Protein AF-A0A1F8JP94-F1 (afdb_monomer_lite)

Secondary structure (DSSP, 8-state):
-------EEEEEE-TTS-EEEEEEE-HHHHHHHHHHHHHHHHHH---TT-HHHHHHHS---GGGTTPPPPPHHHHHHHHHHHHHTT---TTTSPPPPTT--SHHHHHHHHHTT----------TTTTS----EEEEEETTEEEEEETTEEEEEEEEE-SSS-EETT--TT-HHHHHHHT-

Structure (mmCIF, N/CA/C/O backbone):
data_AF-A0A1F8JP94-F1
#
_entry.id   AF-A0A1F8JP94-F1
#
loop_
_atom_site.group_PDB
_atom_site.id
_atom_site.type_symbol
_atom_site.label_atom_id
_atom_site.label_alt_id
_atom_site.label_comp_id
_atom_site.label_asym_id
_atom_site.label_entity_id
_atom_site.label_seq_id
_atom_site.pdbx_PDB_ins_code
_atom_site.Cartn_x
_atom_site.Cartn_y
_atom_site.Cartn_z
_atom_site.occupancy
_atom_site.B_iso_or_equiv
_atom_site.auth_seq_id
_atom_site.auth_comp_id
_atom_site.auth_asym_id
_atom_site.auth_atom_id
_atom_site.pdbx_PDB_model_num
ATOM 1 N N . MET A 1 1 ? 49.838 5.356 -52.226 1.00 38.16 1 MET A N 1
ATOM 2 C CA . MET A 1 1 ? 49.862 3.963 -51.731 1.00 38.16 1 MET A CA 1
ATOM 3 C C . MET A 1 1 ? 48.440 3.445 -51.878 1.00 38.16 1 MET A C 1
ATOM 5 O O . MET A 1 1 ? 47.535 4.170 -51.494 1.00 38.16 1 MET A O 1
ATOM 9 N N . LYS A 1 2 ? 48.226 2.335 -52.593 1.00 43.59 2 LYS A N 1
ATOM 10 C CA . LYS A 1 2 ? 46.884 1.803 -52.884 1.00 43.59 2 LYS A CA 1
ATOM 11 C C . LYS A 1 2 ? 46.439 0.967 -51.685 1.00 43.59 2 LYS A C 1
ATOM 13 O O . LYS A 1 2 ? 47.116 -0.005 -51.376 1.00 43.59 2 LYS A O 1
ATOM 18 N N . GLU A 1 3 ? 45.357 1.359 -51.023 1.00 48.22 3 GLU A N 1
ATOM 19 C CA . GLU A 1 3 ? 44.680 0.508 -50.042 1.00 48.22 3 GLU A CA 1
ATOM 20 C C . GLU A 1 3 ? 44.113 -0.709 -50.781 1.00 48.22 3 GLU A C 1
ATOM 22 O O . GLU A 1 3 ? 43.306 -0.576 -51.707 1.00 48.22 3 GLU A O 1
ATOM 27 N N . GLU A 1 4 ? 44.588 -1.902 -50.428 1.00 54.59 4 GLU A N 1
ATOM 28 C CA . GLU A 1 4 ? 43.969 -3.150 -50.857 1.00 54.59 4 GLU A CA 1
ATOM 29 C C . GLU A 1 4 ? 42.589 -3.231 -50.200 1.00 54.59 4 GLU A C 1
ATOM 31 O O . GLU A 1 4 ? 42.471 -3.472 -49.001 1.00 54.59 4 GLU A O 1
ATOM 36 N N . LYS A 1 5 ? 41.527 -2.987 -50.977 1.00 59.38 5 LYS A N 1
ATOM 37 C CA . LYS A 1 5 ? 40.149 -3.223 -50.537 1.00 59.38 5 LYS A CA 1
ATOM 38 C C . LYS A 1 5 ? 39.977 -4.721 -50.287 1.00 59.38 5 LYS A C 1
ATOM 40 O O . LYS A 1 5 ? 39.742 -5.475 -51.230 1.00 59.38 5 LYS A O 1
ATOM 45 N N . GLY A 1 6 ? 40.118 -5.147 -49.034 1.00 60.78 6 GLY A N 1
ATOM 46 C CA . GLY A 1 6 ? 39.790 -6.505 -48.615 1.00 60.78 6 GLY A CA 1
ATOM 47 C C . GLY A 1 6 ? 38.340 -6.810 -48.986 1.00 60.78 6 GLY A C 1
ATOM 48 O O . GLY A 1 6 ? 37.429 -6.109 -48.553 1.00 60.78 6 GLY A O 1
ATOM 49 N N . SER A 1 7 ? 38.126 -7.811 -49.842 1.00 79.88 7 SER A N 1
ATOM 50 C CA . SER A 1 7 ? 36.786 -8.284 -50.186 1.00 79.88 7 SER A CA 1
ATOM 51 C C . SER A 1 7 ? 36.416 -9.419 -49.240 1.00 79.88 7 SER A C 1
ATOM 53 O O . SER A 1 7 ? 37.034 -10.487 -49.274 1.00 79.88 7 SER A O 1
ATOM 55 N N . PHE A 1 8 ? 35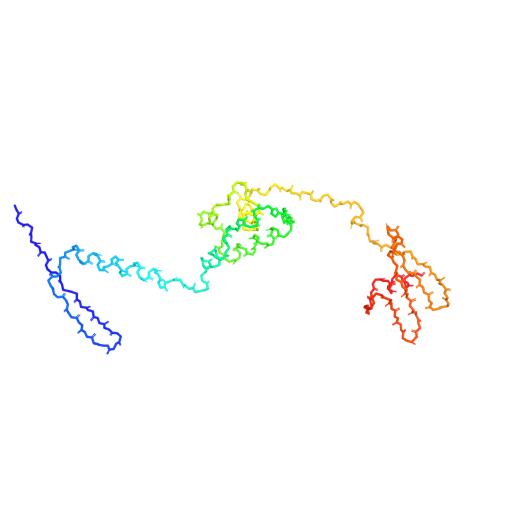.412 -9.212 -48.402 1.00 85.94 8 PHE A N 1
ATOM 56 C CA . PHE A 1 8 ? 34.950 -10.220 -47.458 1.00 85.94 8 PHE A CA 1
ATOM 57 C C . PHE A 1 8 ? 33.853 -11.083 -48.087 1.00 85.94 8 PHE A C 1
ATOM 59 O O . PHE A 1 8 ? 33.147 -10.666 -49.006 1.00 85.94 8 PHE A O 1
ATOM 66 N N . THR A 1 9 ? 33.712 -12.318 -47.609 1.00 88.56 9 THR A N 1
ATOM 67 C CA . THR A 1 9 ? 32.600 -13.201 -47.984 1.00 88.56 9 THR A CA 1
ATOM 68 C C . THR A 1 9 ? 31.866 -13.622 -46.724 1.00 88.56 9 THR A C 1
ATOM 70 O O . THR A 1 9 ? 32.450 -14.277 -45.863 1.00 88.56 9 THR A O 1
ATOM 73 N N . LEU A 1 10 ? 30.585 -13.271 -46.628 1.00 86.12 10 LEU A N 1
ATOM 74 C CA . LEU A 1 10 ? 29.719 -13.721 -45.545 1.00 86.12 10 LEU A CA 1
ATOM 75 C C . LEU A 1 10 ? 29.153 -15.105 -45.879 1.00 86.12 10 LEU A C 1
ATOM 77 O O . LEU A 1 10 ? 28.617 -15.323 -46.968 1.00 86.12 10 LEU A O 1
ATOM 81 N N . LEU A 1 11 ? 29.243 -16.031 -44.926 1.00 90.12 11 LEU A N 1
ATOM 82 C CA . LEU A 1 11 ? 28.594 -17.338 -44.983 1.00 90.12 11 LEU A CA 1
ATOM 83 C C . LEU A 1 11 ? 27.483 -17.383 -43.931 1.00 90.12 11 LEU A C 1
ATOM 85 O O . LEU A 1 11 ? 27.762 -17.488 -42.741 1.00 90.12 11 LEU A O 1
ATOM 89 N N . ALA A 1 12 ? 26.229 -17.320 -44.372 1.00 84.69 12 ALA A N 1
ATOM 90 C CA . ALA A 1 12 ? 25.070 -17.478 -43.504 1.00 84.69 12 ALA A CA 1
ATOM 91 C C . ALA A 1 12 ? 24.616 -18.943 -43.512 1.00 84.69 12 ALA A C 1
ATOM 93 O O . ALA A 1 12 ? 24.303 -19.495 -44.568 1.00 84.69 12 ALA A O 1
ATOM 94 N N . ILE A 1 13 ? 24.576 -19.570 -42.337 1.00 88.75 13 ILE A N 1
ATOM 95 C CA . ILE A 1 13 ? 24.071 -20.934 -42.155 1.00 88.75 13 ILE A CA 1
ATOM 96 C C . ILE A 1 13 ? 22.735 -20.834 -41.427 1.00 88.75 13 ILE A C 1
ATOM 98 O O . ILE A 1 13 ? 22.672 -20.387 -40.283 1.00 88.75 13 ILE A O 1
ATOM 102 N N . LEU A 1 14 ? 21.656 -21.221 -42.102 1.00 84.81 14 LEU A N 1
ATOM 103 C CA . LEU A 1 14 ? 20.318 -21.235 -41.519 1.00 84.81 14 LEU A CA 1
ATOM 104 C C . LEU A 1 14 ? 20.149 -22.449 -40.598 1.00 84.81 14 LEU A C 1
ATOM 106 O O . LEU A 1 14 ? 20.829 -23.460 -40.755 1.00 84.81 14 LEU A O 1
ATOM 110 N N . GLN A 1 15 ? 19.179 -22.394 -39.680 1.00 81.69 15 GLN A N 1
ATOM 111 C CA . GLN A 1 15 ? 18.854 -23.516 -38.781 1.00 81.69 15 GLN A CA 1
ATOM 112 C C . GLN A 1 15 ? 18.460 -24.798 -39.533 1.00 81.69 15 GLN A C 1
ATOM 114 O O . GLN A 1 15 ? 18.637 -25.897 -39.021 1.00 81.69 15 GLN A O 1
ATOM 119 N N . SER A 1 16 ? 17.973 -24.667 -40.769 1.00 88.88 16 SER A N 1
ATOM 120 C CA . SER A 1 16 ? 17.698 -25.789 -41.672 1.00 88.88 16 SER A CA 1
ATOM 121 C C . SER A 1 16 ? 18.959 -26.464 -42.232 1.00 88.88 16 SER A C 1
ATOM 123 O O . SER A 1 16 ? 18.847 -27.443 -42.964 1.00 88.88 16 SER A O 1
ATOM 125 N N . GLY A 1 17 ? 20.153 -25.932 -41.948 1.00 84.50 17 GLY A N 1
ATOM 126 C CA . GLY A 1 17 ? 21.431 -26.374 -42.513 1.00 84.50 17 GLY A CA 1
ATOM 127 C C . GLY A 1 17 ? 21.735 -25.796 -43.899 1.00 84.50 17 GLY A C 1
ATOM 128 O O . GLY A 1 17 ? 22.816 -26.034 -44.439 1.00 84.50 17 GLY A O 1
ATOM 129 N N . VAL A 1 18 ? 20.815 -25.016 -44.479 1.00 92.44 18 VAL A N 1
ATOM 130 C CA . VAL A 1 18 ? 21.023 -24.340 -45.766 1.00 92.44 18 VAL A CA 1
ATOM 131 C C . VAL A 1 18 ? 22.087 -23.255 -45.613 1.00 92.44 18 VAL A C 1
ATOM 133 O O . VAL A 1 18 ? 22.012 -22.425 -44.708 1.00 92.44 18 VAL A O 1
ATOM 136 N N . GLN A 1 19 ? 23.062 -23.254 -46.521 1.00 93.12 19 GLN A N 1
ATOM 137 C CA . GLN A 1 19 ? 24.150 -22.281 -46.545 1.00 93.12 19 GLN A CA 1
ATOM 138 C C . GLN A 1 19 ? 23.940 -21.271 -47.673 1.00 93.12 19 GLN A C 1
ATOM 140 O O . GLN A 1 19 ? 23.756 -21.656 -48.828 1.00 93.12 19 GLN A O 1
ATOM 145 N N . ALA A 1 20 ? 24.028 -19.984 -47.350 1.00 89.06 20 ALA A N 1
ATOM 146 C CA . ALA A 1 20 ? 24.028 -18.888 -48.309 1.00 89.06 20 ALA A CA 1
ATOM 147 C C . ALA A 1 20 ? 25.367 -18.143 -48.241 1.00 89.06 20 ALA A C 1
ATOM 149 O O . ALA A 1 20 ? 25.847 -17.807 -47.158 1.00 89.06 20 ALA A O 1
ATOM 150 N N . LYS A 1 21 ? 25.981 -17.897 -49.403 1.00 90.75 21 LYS A N 1
ATOM 151 C CA . LYS A 1 21 ? 27.254 -17.176 -49.528 1.00 90.75 21 LYS A CA 1
ATOM 152 C C . LYS A 1 21 ? 27.0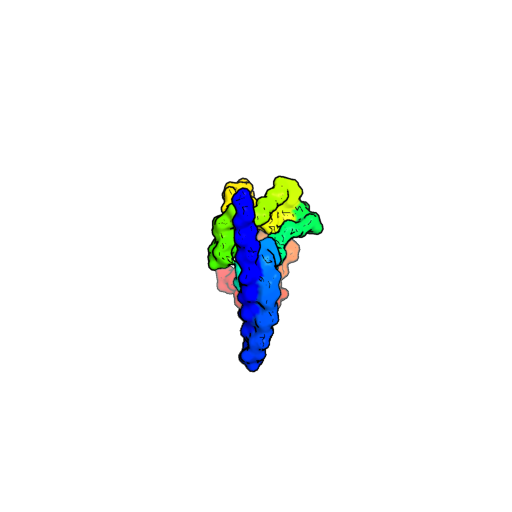22 -15.825 -50.184 1.00 90.75 21 LYS A C 1
ATOM 154 O O . LYS A 1 21 ? 26.464 -15.773 -51.277 1.00 90.75 21 LYS A O 1
ATOM 159 N N . VAL A 1 22 ? 27.502 -14.764 -49.545 1.00 86.69 22 VAL A N 1
ATOM 160 C CA . VAL A 1 22 ? 27.465 -13.396 -50.073 1.00 86.69 22 VAL A CA 1
ATOM 161 C C . VAL A 1 22 ? 28.906 -12.905 -50.230 1.00 86.69 22 VAL A C 1
ATOM 163 O O . VAL A 1 22 ? 29.533 -12.538 -49.233 1.00 86.69 22 VAL A O 1
ATOM 166 N N . PRO A 1 23 ? 29.482 -12.982 -51.443 1.00 90.69 23 PRO A N 1
ATOM 167 C CA . PRO A 1 23 ? 30.854 -12.556 -51.698 1.00 90.69 23 PRO A CA 1
ATOM 168 C C . PRO A 1 23 ? 30.961 -11.042 -51.934 1.00 90.69 23 PRO A C 1
ATOM 170 O O . PRO A 1 23 ? 29.967 -10.377 -52.214 1.00 90.69 23 PRO A O 1
ATOM 173 N N . ASN A 1 24 ? 32.199 -10.541 -51.934 1.00 87.38 24 ASN A N 1
ATOM 174 C CA . ASN A 1 24 ? 32.578 -9.175 -52.321 1.00 87.38 24 ASN A CA 1
ATOM 175 C C . ASN A 1 24 ? 32.047 -8.052 -51.420 1.00 87.38 24 ASN A C 1
ATOM 177 O O . ASN A 1 24 ? 31.806 -6.946 -51.897 1.00 87.38 24 ASN A O 1
ATOM 181 N N . LEU A 1 25 ? 31.901 -8.318 -50.126 1.00 86.00 25 LEU A N 1
ATOM 182 C CA . LEU A 1 25 ? 31.523 -7.293 -49.162 1.00 86.00 25 LEU A CA 1
ATOM 183 C C . LEU A 1 25 ? 32.706 -6.374 -48.865 1.00 86.00 25 LEU A C 1
ATOM 185 O O . LEU A 1 25 ? 33.836 -6.836 -48.679 1.00 86.00 25 LEU A O 1
ATOM 189 N N . SER A 1 26 ? 32.433 -5.078 -48.800 1.00 88.56 26 SER A N 1
ATOM 190 C CA . SER A 1 26 ? 33.360 -4.089 -48.261 1.00 88.56 26 SER A CA 1
ATOM 191 C C . SER A 1 26 ? 33.370 -4.117 -46.733 1.00 88.56 26 SER A C 1
ATOM 193 O O . SER A 1 26 ? 32.423 -4.571 -46.094 1.00 88.56 26 SER A O 1
ATOM 195 N N . GLU A 1 27 ? 34.430 -3.586 -46.131 1.00 84.00 27 GLU A N 1
ATOM 196 C CA . GLU A 1 27 ? 34.551 -3.464 -44.673 1.00 84.00 27 GLU A CA 1
ATOM 197 C C . GLU A 1 27 ? 33.375 -2.696 -44.041 1.00 84.00 27 GLU A C 1
ATOM 199 O O . GLU A 1 27 ? 32.864 -3.088 -42.996 1.00 84.00 27 GLU A O 1
ATOM 204 N N . VAL A 1 28 ? 32.880 -1.656 -44.722 1.00 86.38 28 VAL A N 1
ATOM 205 C CA . VAL A 1 28 ? 31.721 -0.865 -44.276 1.00 86.38 28 VAL A CA 1
ATOM 206 C C . VAL A 1 28 ? 30.456 -1.722 -44.219 1.00 86.38 28 VAL A C 1
ATOM 208 O O . VA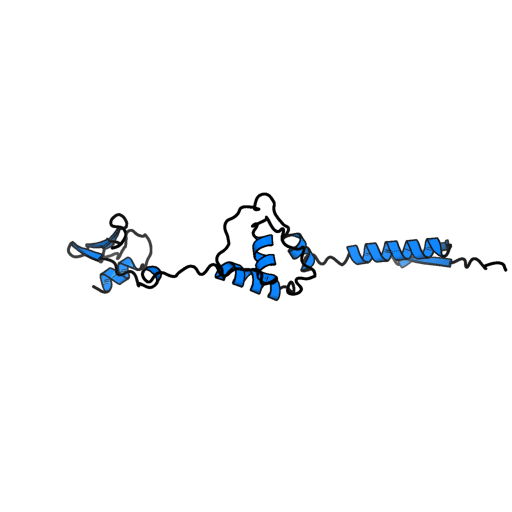L A 1 28 ? 29.710 -1.664 -43.244 1.00 86.38 28 VAL A O 1
ATOM 211 N N . GLU A 1 29 ? 30.220 -2.547 -45.240 1.00 86.00 29 GLU A N 1
ATOM 212 C CA . GLU A 1 29 ? 29.054 -3.436 -45.292 1.00 86.00 29 GLU A CA 1
ATOM 213 C C . GLU A 1 29 ? 29.152 -4.556 -44.254 1.00 86.00 29 GLU A C 1
ATOM 215 O O . GLU A 1 29 ? 28.151 -4.908 -43.635 1.00 86.00 29 GLU A O 1
ATOM 220 N N . VAL A 1 30 ? 30.355 -5.087 -44.020 1.00 87.19 30 VAL A N 1
ATOM 221 C CA . VAL A 1 30 ? 30.598 -6.085 -42.972 1.00 87.19 30 VAL A CA 1
ATOM 222 C C . VAL A 1 30 ? 30.271 -5.510 -41.596 1.00 87.19 30 VAL A C 1
ATOM 224 O O . VAL A 1 30 ? 29.510 -6.125 -40.849 1.00 87.19 30 VAL A O 1
ATOM 227 N N . ASN A 1 31 ? 30.782 -4.320 -41.281 1.00 84.12 31 ASN A N 1
ATOM 228 C CA . ASN A 1 31 ? 30.525 -3.667 -39.999 1.00 84.12 31 ASN A CA 1
ATOM 229 C C . ASN A 1 31 ? 29.032 -3.380 -39.804 1.00 84.12 31 ASN A C 1
ATOM 231 O O . ASN A 1 31 ? 28.483 -3.725 -38.761 1.00 84.12 31 ASN A O 1
ATOM 235 N N . ALA A 1 32 ? 28.343 -2.881 -40.835 1.00 85.50 32 ALA A N 1
ATOM 236 C CA . ALA A 1 32 ? 26.900 -2.644 -40.780 1.00 85.50 32 ALA A CA 1
ATOM 237 C C . ALA A 1 32 ? 26.093 -3.931 -40.510 1.00 85.50 32 ALA A C 1
ATOM 239 O O . ALA A 1 32 ? 25.111 -3.911 -39.767 1.00 85.50 32 ALA A O 1
ATOM 240 N N . ILE A 1 33 ? 26.504 -5.070 -41.081 1.00 87.12 33 ILE A N 1
ATOM 241 C CA . ILE A 1 33 ? 25.856 -6.368 -40.837 1.00 87.12 33 ILE A CA 1
ATOM 242 C C . ILE A 1 33 ? 26.034 -6.805 -39.379 1.00 87.12 33 ILE A C 1
ATOM 244 O O . ILE A 1 33 ? 25.076 -7.302 -38.777 1.00 87.12 33 ILE A O 1
ATOM 248 N N . PHE A 1 34 ? 27.232 -6.632 -38.815 1.00 85.81 34 PHE A N 1
ATOM 249 C CA . PHE A 1 34 ? 27.507 -6.973 -37.419 1.00 85.81 34 PHE A CA 1
ATOM 250 C C . PHE A 1 34 ? 26.786 -6.044 -36.444 1.00 85.81 34 PHE A C 1
ATOM 252 O O . PHE A 1 34 ? 26.201 -6.542 -35.487 1.00 85.81 34 PHE A O 1
ATOM 259 N N . GLU A 1 35 ? 26.742 -4.738 -36.709 1.00 80.25 35 GLU A N 1
ATOM 260 C CA . GLU A 1 35 ? 25.978 -3.774 -35.908 1.00 80.25 35 GLU A CA 1
ATOM 261 C C . GLU A 1 35 ? 24.481 -4.101 -35.912 1.00 80.25 35 GLU A C 1
ATOM 263 O O . GLU A 1 35 ? 23.852 -4.166 -34.856 1.00 80.25 35 GLU A O 1
ATOM 268 N N . ALA A 1 36 ? 23.909 -4.402 -37.082 1.00 80.50 36 ALA A N 1
ATOM 269 C CA . ALA A 1 36 ? 22.508 -4.803 -37.188 1.00 80.50 36 ALA A CA 1
ATOM 270 C C . ALA A 1 36 ? 22.214 -6.108 -36.425 1.00 80.50 36 ALA A C 1
ATOM 272 O O . ALA A 1 36 ? 21.158 -6.239 -35.801 1.00 80.50 36 ALA A O 1
ATOM 273 N N . HIS A 1 37 ? 23.143 -7.071 -36.442 1.00 75.88 37 HIS A N 1
ATOM 274 C CA . HIS A 1 37 ? 23.011 -8.308 -35.671 1.00 75.88 37 HIS A CA 1
ATOM 275 C C . HIS A 1 37 ? 23.177 -8.087 -34.170 1.00 75.88 37 HIS A C 1
ATOM 277 O O . HIS A 1 37 ? 22.424 -8.690 -33.413 1.00 75.88 37 HIS A O 1
ATOM 283 N N . ALA A 1 38 ? 24.114 -7.238 -33.743 1.00 74.12 38 ALA A N 1
ATOM 284 C CA . ALA A 1 38 ? 24.295 -6.871 -32.343 1.00 74.12 38 ALA A CA 1
ATOM 285 C C . ALA A 1 38 ? 23.016 -6.225 -31.800 1.00 74.12 38 ALA A C 1
ATOM 287 O O . ALA A 1 38 ? 22.438 -6.736 -30.846 1.00 74.12 38 ALA A O 1
ATOM 288 N N . HIS A 1 39 ? 22.476 -5.232 -32.510 1.00 71.75 39 HIS A N 1
ATOM 289 C CA . HIS A 1 39 ? 21.226 -4.568 -32.142 1.00 71.75 39 HIS A CA 1
ATOM 290 C C . HIS A 1 39 ? 20.029 -5.539 -32.093 1.00 71.75 39 HIS A C 1
ATOM 292 O O . HIS A 1 39 ? 19.170 -5.463 -31.215 1.00 71.75 39 HIS A O 1
ATOM 298 N N . TYR A 1 40 ? 19.949 -6.492 -33.028 1.00 70.94 40 TYR A N 1
ATOM 299 C CA . TYR A 1 40 ? 18.893 -7.508 -33.021 1.00 70.94 40 TYR A CA 1
ATOM 300 C C . TYR A 1 40 ? 19.072 -8.563 -31.913 1.00 70.94 40 TYR A C 1
ATOM 302 O O . TYR A 1 40 ? 18.084 -9.013 -31.330 1.00 70.94 40 TYR A O 1
ATOM 310 N N . ALA A 1 41 ? 20.309 -8.963 -31.608 1.00 65.88 41 ALA A N 1
ATOM 311 C CA . ALA A 1 41 ? 20.628 -9.891 -30.524 1.00 65.88 41 ALA A CA 1
ATOM 312 C C . ALA A 1 41 ? 20.345 -9.263 -29.151 1.00 65.88 41 ALA A C 1
ATOM 314 O O . ALA A 1 41 ? 19.731 -9.908 -28.303 1.00 65.88 41 ALA A O 1
ATOM 315 N N . GLU A 1 42 ? 20.694 -7.989 -28.975 1.00 61.47 42 GLU A N 1
ATOM 316 C CA . GLU A 1 42 ? 20.341 -7.178 -27.805 1.00 61.47 42 GLU A CA 1
ATOM 317 C C . GLU A 1 42 ? 18.816 -7.032 -27.670 1.00 61.47 42 GLU A C 1
ATOM 319 O O . GLU A 1 42 ? 18.269 -7.181 -26.580 1.00 61.47 42 GLU A O 1
ATOM 324 N N . GLY A 1 43 ? 18.090 -6.869 -28.783 1.00 55.84 43 GLY A N 1
ATOM 325 C CA . GLY A 1 43 ? 16.623 -6.842 -28.795 1.00 55.84 43 GLY A CA 1
ATOM 326 C C . GLY A 1 43 ? 15.939 -8.176 -28.450 1.00 55.84 43 GLY A C 1
ATOM 327 O O . GLY A 1 43 ? 14.799 -8.173 -27.986 1.00 55.84 43 GLY A O 1
ATOM 328 N N . LYS A 1 44 ? 16.613 -9.318 -28.649 1.00 48.78 44 LYS A N 1
ATOM 329 C CA . LYS A 1 44 ? 16.109 -10.665 -28.309 1.00 48.78 44 LYS A CA 1
ATOM 330 C C . LYS A 1 44 ? 16.365 -11.077 -26.861 1.00 48.78 44 LYS A C 1
ATOM 332 O O . LYS A 1 44 ? 15.737 -12.028 -26.404 1.00 48.78 44 LYS A O 1
ATOM 337 N N . ASN A 1 45 ? 17.241 -10.368 -26.153 1.00 45.78 45 ASN A N 1
ATOM 338 C CA . ASN A 1 45 ? 17.591 -10.654 -24.763 1.00 45.78 45 ASN A CA 1
ATOM 339 C C . ASN A 1 45 ? 16.701 -9.915 -23.751 1.00 45.78 45 ASN A C 1
ATOM 341 O O . ASN A 1 45 ? 17.051 -9.791 -22.583 1.00 45.78 45 ASN A O 1
ATOM 345 N N . LYS A 1 46 ? 15.527 -9.434 -24.178 1.00 46.03 46 LYS A N 1
ATOM 346 C CA . LYS A 1 46 ? 14.465 -9.043 -23.249 1.00 46.03 46 LYS A CA 1
ATOM 347 C C . LYS A 1 46 ? 13.716 -10.294 -22.824 1.00 46.03 46 LYS A C 1
ATOM 349 O O . LYS A 1 46 ? 12.674 -10.636 -23.382 1.00 46.03 46 LYS A O 1
ATOM 354 N N . ASP A 1 47 ? 14.284 -10.986 -21.845 1.00 47.12 47 ASP A N 1
ATOM 355 C CA . ASP A 1 47 ? 13.540 -11.939 -21.034 1.00 47.12 47 ASP A CA 1
ATOM 356 C C . ASP A 1 47 ? 12.237 -11.239 -20.581 1.00 47.12 47 ASP A C 1
ATOM 358 O O . ASP A 1 47 ? 12.305 -10.136 -20.035 1.00 47.12 47 ASP A O 1
ATOM 362 N N . PRO A 1 48 ? 11.034 -11.795 -20.802 1.00 46.34 48 PRO A N 1
ATOM 363 C CA . PRO A 1 48 ? 9.794 -11.211 -20.276 1.00 46.34 48 PRO A CA 1
ATOM 364 C C . PRO A 1 48 ? 9.746 -11.240 -18.736 1.00 46.34 48 PRO A C 1
ATOM 366 O O . PRO A 1 48 ? 8.899 -10.586 -18.134 1.00 46.34 48 PRO A O 1
ATOM 369 N N . ASN A 1 49 ? 10.679 -11.968 -18.111 1.00 46.41 49 ASN A N 1
ATOM 370 C CA . ASN A 1 49 ? 10.989 -11.934 -16.683 1.00 46.41 49 ASN A CA 1
ATOM 371 C C . ASN A 1 49 ? 12.183 -11.023 -16.343 1.00 46.41 49 ASN A C 1
ATOM 373 O O . ASN A 1 49 ? 12.615 -11.007 -15.191 1.00 46.41 49 ASN A O 1
ATOM 377 N N . SER A 1 50 ? 12.742 -10.289 -17.312 1.00 47.62 50 SER A N 1
ATOM 378 C CA . SER A 1 50 ? 13.797 -9.324 -17.027 1.00 47.62 50 SER A CA 1
ATOM 379 C C . SER A 1 50 ? 13.198 -8.206 -16.192 1.00 47.62 50 SER A C 1
ATOM 381 O O . SER A 1 50 ? 12.147 -7.636 -16.504 1.00 47.62 50 SER A O 1
ATOM 383 N N . ILE A 1 51 ? 13.907 -7.886 -15.123 1.00 55.25 51 ILE A N 1
ATOM 384 C CA . ILE A 1 51 ? 13.636 -6.793 -14.199 1.00 55.25 51 ILE A CA 1
ATOM 385 C C . ILE A 1 51 ? 13.479 -5.465 -14.957 1.00 55.25 51 ILE A C 1
ATOM 387 O O . ILE A 1 51 ? 12.693 -4.617 -14.552 1.00 55.25 51 ILE A O 1
ATOM 391 N N . GLU A 1 52 ? 14.105 -5.322 -16.127 1.00 49.94 52 GLU A N 1
ATOM 392 C CA . GLU A 1 52 ? 13.948 -4.171 -17.024 1.00 49.94 52 GLU A CA 1
ATOM 393 C C . GLU A 1 52 ? 12.541 -4.060 -17.633 1.00 49.94 52 GLU A C 1
ATOM 395 O O . GLU A 1 52 ? 12.067 -2.955 -17.886 1.00 49.94 52 GLU A O 1
ATOM 400 N N . SER A 1 53 ? 11.835 -5.177 -17.846 1.00 48.66 53 SER A N 1
ATOM 401 C CA . SER A 1 53 ? 10.433 -5.192 -18.292 1.00 48.66 53 SER A CA 1
ATOM 402 C C . SER A 1 53 ? 9.478 -4.792 -17.160 1.00 48.66 53 SER A C 1
ATOM 404 O O . SER A 1 53 ? 8.481 -4.106 -17.400 1.00 48.66 53 SER A O 1
ATOM 406 N N . LEU A 1 54 ? 9.798 -5.161 -15.915 1.00 53.69 54 LEU A N 1
ATOM 407 C CA . LEU A 1 54 ? 9.078 -4.701 -14.722 1.00 53.69 54 LEU A CA 1
ATOM 408 C C . LEU A 1 54 ? 9.349 -3.213 -14.455 1.00 53.69 54 LEU A C 1
ATOM 410 O O . LEU A 1 54 ? 8.404 -2.455 -14.252 1.00 53.69 54 LEU A O 1
ATOM 414 N N . ALA A 1 55 ? 10.602 -2.771 -14.574 1.00 55.69 55 ALA A N 1
ATOM 415 C CA . ALA A 1 55 ? 10.988 -1.363 -14.522 1.00 55.69 55 ALA A CA 1
ATOM 416 C C . ALA A 1 55 ? 10.307 -0.547 -15.635 1.00 55.69 55 ALA A C 1
ATOM 418 O O . ALA A 1 55 ? 9.815 0.548 -15.390 1.00 55.69 55 ALA A O 1
ATOM 419 N N . SER A 1 56 ? 10.172 -1.114 -16.839 1.00 53.03 56 SER A N 1
ATOM 420 C CA . SER A 1 56 ? 9.433 -0.497 -17.951 1.00 53.03 56 SER A CA 1
ATOM 421 C C . SER A 1 56 ? 7.918 -0.457 -17.728 1.00 53.03 56 SER A C 1
ATOM 423 O O . SER A 1 56 ? 7.239 0.352 -18.349 1.00 53.03 56 SER A O 1
ATOM 425 N N . SER A 1 57 ? 7.380 -1.316 -16.860 1.00 56.31 57 SER A N 1
ATOM 426 C CA . SER A 1 57 ? 5.959 -1.315 -16.478 1.00 56.31 57 SER A CA 1
ATOM 427 C C . SER A 1 57 ? 5.675 -0.361 -15.313 1.00 56.31 57 SER A C 1
ATOM 429 O O . SER A 1 57 ? 4.537 0.057 -15.113 1.00 56.31 57 SER A O 1
ATOM 431 N N . MET A 1 58 ? 6.711 0.013 -14.559 1.00 63.78 58 MET A N 1
ATOM 432 C CA . MET A 1 58 ? 6.673 1.019 -13.503 1.00 63.78 58 MET A CA 1
ATOM 433 C C . MET A 1 58 ? 7.169 2.358 -14.048 1.00 63.78 58 MET A C 1
ATOM 435 O O . MET A 1 58 ? 8.212 2.851 -13.650 1.00 63.78 58 MET A O 1
ATOM 439 N N . GLN A 1 59 ? 6.438 2.949 -14.987 1.00 73.06 59 GLN A N 1
ATOM 440 C CA . GLN A 1 59 ? 6.758 4.289 -15.482 1.00 73.06 59 GLN A CA 1
ATOM 441 C C . GLN A 1 59 ? 6.015 5.357 -14.680 1.00 73.06 59 GLN A C 1
ATOM 443 O O . GLN A 1 59 ? 4.984 5.086 -14.055 1.00 73.06 59 GLN A O 1
ATOM 448 N N . HIS A 1 60 ? 6.537 6.588 -14.708 1.00 78.50 60 HIS A N 1
ATOM 449 C CA . HIS A 1 60 ? 5.791 7.749 -14.234 1.00 78.50 60 HIS A CA 1
ATOM 450 C C . HIS A 1 60 ? 4.390 7.738 -14.873 1.00 78.50 60 HIS A C 1
ATOM 452 O O . HIS A 1 60 ? 4.244 7.465 -16.066 1.00 78.50 60 HIS A O 1
ATOM 458 N N . ASN A 1 61 ? 3.362 8.010 -14.074 1.00 83.62 61 ASN A N 1
ATOM 459 C CA . ASN A 1 61 ? 2.007 8.180 -14.578 1.00 83.62 61 ASN A CA 1
ATOM 460 C C . ASN A 1 61 ? 1.547 9.617 -14.276 1.00 83.62 61 ASN A C 1
ATOM 462 O O . ASN A 1 61 ? 1.269 9.918 -13.108 1.00 83.62 61 ASN A O 1
ATOM 466 N N . PRO A 1 62 ? 1.438 10.499 -15.290 1.00 84.19 62 PRO A N 1
ATOM 467 C CA . PRO A 1 62 ? 0.989 11.877 -15.104 1.00 84.19 62 PRO A CA 1
ATOM 468 C C . PRO A 1 62 ? -0.398 11.979 -14.466 1.00 84.19 62 PRO A C 1
ATOM 470 O O . PRO A 1 62 ? -0.646 12.890 -13.678 1.00 84.19 62 PRO A O 1
ATOM 473 N N . GLU A 1 63 ? -1.298 11.033 -14.754 1.00 88.62 63 GLU A N 1
ATOM 474 C CA . GLU A 1 63 ? -2.654 11.014 -14.185 1.00 88.62 63 GLU A CA 1
ATOM 475 C C . GLU A 1 63 ? -2.633 10.815 -12.663 1.00 88.62 63 GLU A C 1
ATOM 477 O O . GLU A 1 63 ? -3.572 11.177 -11.958 1.00 88.62 63 GLU A O 1
ATOM 482 N N . GLN A 1 64 ? -1.529 10.274 -12.145 1.00 88.44 64 GLN A N 1
ATOM 483 C CA . GLN A 1 64 ? -1.292 10.028 -10.729 1.00 88.44 64 GLN A CA 1
ATOM 484 C C . GLN A 1 64 ? -0.318 11.034 -10.101 1.00 88.44 64 GLN A C 1
ATOM 486 O O . GLN A 1 64 ? 0.087 10.855 -8.955 1.00 88.44 64 GLN A O 1
ATOM 491 N N . ALA A 1 65 ? 0.063 12.102 -10.808 1.00 87.69 65 ALA A N 1
ATOM 492 C CA . ALA A 1 65 ? 1.092 13.033 -10.345 1.00 87.69 65 ALA A CA 1
ATOM 493 C C . ALA A 1 65 ? 0.763 13.732 -9.014 1.00 87.69 65 ALA A C 1
ATOM 495 O O . ALA A 1 65 ? 1.678 14.161 -8.323 1.00 87.69 65 ALA A O 1
ATOM 496 N N . ASN A 1 66 ? -0.514 13.817 -8.634 1.00 91.38 66 ASN A N 1
ATOM 497 C CA . ASN A 1 66 ? -0.968 14.491 -7.413 1.00 91.38 66 ASN A CA 1
ATOM 498 C C . ASN A 1 66 ? -1.567 13.525 -6.377 1.00 91.38 66 ASN A C 1
ATOM 500 O O . ASN A 1 66 ? -2.379 13.942 -5.552 1.00 91.38 66 ASN A O 1
ATOM 504 N N . LEU A 1 67 ? -1.225 12.231 -6.431 1.00 88.56 67 LEU A N 1
ATOM 505 C CA . LEU A 1 67 ? -1.632 11.300 -5.375 1.00 88.56 67 LEU A CA 1
ATOM 506 C C . LEU A 1 67 ? -1.090 11.763 -4.013 1.00 88.56 67 LEU A C 1
ATOM 508 O O . LEU A 1 67 ? -0.039 12.403 -3.969 1.00 88.56 67 LEU A O 1
ATOM 512 N N . PRO A 1 68 ? -1.769 11.456 -2.896 1.00 88.50 68 PRO A N 1
ATOM 513 C CA . PRO A 1 68 ? -1.220 11.711 -1.570 1.00 88.50 68 PRO A CA 1
ATOM 514 C C . PRO A 1 68 ? 0.060 10.884 -1.328 1.00 88.50 68 PRO A C 1
ATOM 516 O O . PRO A 1 68 ? 0.266 9.858 -1.991 1.00 88.50 68 PRO A O 1
ATOM 519 N N . PRO A 1 69 ? 0.927 11.308 -0.390 1.00 88.12 69 PRO A N 1
ATOM 520 C CA . PRO A 1 69 ? 2.060 10.503 0.051 1.00 88.12 69 PRO A CA 1
ATOM 521 C C . PRO A 1 69 ? 1.603 9.131 0.555 1.00 88.12 69 PRO A C 1
ATOM 523 O O . PRO A 1 69 ? 0.627 9.019 1.297 1.00 88.12 69 PRO A O 1
ATOM 526 N N . LEU A 1 70 ? 2.309 8.087 0.142 1.00 87.50 70 LEU A N 1
ATOM 527 C CA . LEU A 1 70 ? 2.143 6.742 0.661 1.00 87.50 70 LEU A CA 1
ATOM 528 C C . LEU A 1 70 ? 2.686 6.680 2.097 1.00 87.50 70 LEU A C 1
ATOM 530 O O . LEU A 1 70 ? 3.707 7.312 2.383 1.00 87.50 70 LEU A O 1
ATOM 534 N N . PRO A 1 71 ? 2.067 5.879 2.983 1.00 89.69 71 PRO A N 1
ATOM 535 C CA . PRO A 1 71 ? 2.571 5.701 4.338 1.00 89.69 71 PRO A CA 1
ATOM 536 C C . PRO A 1 71 ? 4.025 5.191 4.346 1.00 89.69 71 PRO A C 1
ATOM 538 O O . PRO A 1 71 ? 4.373 4.352 3.500 1.00 89.69 71 PRO A O 1
ATOM 541 N N . PRO A 1 72 ? 4.866 5.615 5.309 1.00 83.19 72 PRO A N 1
ATOM 542 C CA . PRO A 1 72 ? 6.278 5.228 5.380 1.00 83.19 72 PRO A CA 1
ATOM 543 C C . PRO A 1 72 ? 6.501 3.712 5.354 1.00 83.19 72 PRO A C 1
ATOM 545 O O . PRO A 1 72 ? 7.367 3.222 4.630 1.00 83.19 72 PRO A O 1
ATOM 548 N N . ASP A 1 73 ? 5.683 2.944 6.078 1.00 83.19 73 ASP A N 1
ATOM 549 C CA . ASP A 1 73 ? 5.749 1.479 6.093 1.00 83.19 73 ASP A CA 1
ATOM 550 C C . ASP A 1 73 ? 5.450 0.847 4.733 1.00 83.19 73 ASP A C 1
ATOM 552 O O . ASP A 1 73 ? 6.045 -0.169 4.363 1.00 83.19 73 ASP A O 1
ATOM 556 N N . VAL A 1 74 ? 4.526 1.437 3.973 1.00 87.44 74 VAL A N 1
ATOM 557 C CA . VAL A 1 74 ? 4.181 0.973 2.626 1.00 87.44 74 VAL A CA 1
ATOM 558 C C . VAL A 1 74 ? 5.322 1.300 1.668 1.00 87.44 74 VAL A C 1
ATOM 560 O O . VAL A 1 74 ? 5.772 0.409 0.949 1.00 87.44 74 VAL A O 1
ATOM 563 N N . LEU A 1 75 ? 5.853 2.526 1.709 1.00 86.31 75 LEU A N 1
ATOM 564 C CA . LEU A 1 75 ? 7.019 2.927 0.914 1.00 86.31 75 LEU A CA 1
ATOM 565 C C . LEU A 1 75 ? 8.235 2.056 1.201 1.00 86.31 75 LEU A C 1
ATOM 567 O O . LEU A 1 75 ? 8.903 1.607 0.269 1.00 86.31 75 LEU A O 1
ATOM 571 N N . LYS A 1 76 ? 8.492 1.759 2.477 1.00 83.81 76 LYS A N 1
ATOM 572 C CA . LYS A 1 76 ? 9.574 0.874 2.895 1.00 83.81 76 LYS A CA 1
ATOM 573 C C . LYS A 1 76 ? 9.391 -0.530 2.324 1.00 83.81 76 LYS A C 1
ATOM 575 O O . LYS A 1 76 ? 10.320 -1.054 1.722 1.00 83.81 76 LYS A O 1
ATOM 580 N N . LYS A 1 77 ? 8.196 -1.120 2.440 1.00 87.56 77 LYS A N 1
ATOM 581 C CA . LYS A 1 77 ? 7.902 -2.452 1.878 1.00 87.56 77 LYS A CA 1
ATOM 582 C C . LYS A 1 77 ? 8.064 -2.487 0.362 1.00 87.56 77 LYS A C 1
ATOM 584 O O . LYS A 1 77 ? 8.664 -3.420 -0.156 1.00 87.56 77 LYS A O 1
ATOM 589 N N . LEU A 1 78 ? 7.557 -1.480 -0.346 1.00 84.62 78 LEU A N 1
ATOM 590 C CA . LEU A 1 78 ? 7.700 -1.382 -1.801 1.00 84.62 78 LEU A CA 1
ATOM 591 C C . LEU A 1 78 ? 9.169 -1.221 -2.213 1.00 84.62 78 LEU A C 1
ATOM 593 O O . LEU A 1 78 ? 9.609 -1.856 -3.166 1.00 84.62 78 LEU A O 1
ATOM 597 N N . SER A 1 79 ? 9.939 -0.438 -1.458 1.00 80.88 79 SER A N 1
ATOM 598 C CA . SER A 1 79 ? 11.378 -0.258 -1.678 1.00 80.88 79 SER A CA 1
ATOM 599 C C . SER A 1 79 ? 12.170 -1.541 -1.403 1.00 80.88 79 SER A C 1
ATOM 601 O O . SER A 1 79 ? 13.055 -1.900 -2.174 1.00 80.88 79 SER A O 1
ATOM 603 N N . ASP A 1 80 ? 11.843 -2.260 -0.328 1.00 83.69 80 ASP A N 1
ATOM 604 C CA . ASP A 1 80 ? 12.456 -3.546 0.019 1.00 83.69 80 ASP A CA 1
ATOM 605 C C . ASP A 1 80 ? 12.128 -4.614 -1.044 1.00 83.69 80 ASP A C 1
ATOM 607 O O . ASP A 1 80 ? 13.001 -5.395 -1.431 1.00 83.69 80 ASP A O 1
ATOM 611 N N . LEU A 1 81 ? 10.905 -4.599 -1.591 1.00 82.31 81 LEU A N 1
ATOM 612 C CA . LEU A 1 81 ? 10.522 -5.451 -2.718 1.00 82.31 81 LEU A CA 1
ATOM 613 C C . LEU A 1 81 ? 11.316 -5.105 -3.980 1.00 82.31 81 LEU A C 1
ATOM 615 O O . LEU A 1 81 ? 11.878 -6.010 -4.593 1.00 82.31 81 LEU A O 1
ATOM 619 N N . ALA A 1 82 ? 11.428 -3.821 -4.329 1.00 78.19 82 ALA A N 1
ATOM 620 C CA . ALA A 1 82 ? 12.199 -3.361 -5.485 1.00 78.19 82 ALA A CA 1
ATOM 621 C C . ALA A 1 82 ? 13.671 -3.810 -5.410 1.00 78.19 82 ALA A C 1
ATOM 623 O O . ALA A 1 82 ? 14.212 -4.337 -6.380 1.00 78.19 82 ALA A O 1
ATOM 624 N N . LYS A 1 83 ? 14.297 -3.707 -4.233 1.00 77.38 83 LYS A N 1
ATOM 625 C CA . LYS A 1 83 ? 15.658 -4.222 -3.997 1.00 77.38 83 LYS A CA 1
ATOM 626 C C . LYS A 1 83 ? 15.748 -5.738 -4.151 1.00 77.38 83 LYS A C 1
ATOM 628 O O . LYS A 1 83 ? 16.714 -6.245 -4.699 1.00 77.38 83 LYS A O 1
ATOM 633 N N . SER A 1 84 ? 14.750 -6.490 -3.684 1.00 78.81 84 SER A N 1
ATOM 634 C CA . SER A 1 84 ? 14.790 -7.957 -3.791 1.00 78.81 84 SER A CA 1
ATOM 635 C C . SER A 1 84 ? 14.689 -8.464 -5.233 1.00 78.81 84 SER A C 1
ATOM 637 O O . SER A 1 84 ? 15.121 -9.579 -5.522 1.00 78.81 84 SER A O 1
ATOM 639 N N . VAL A 1 85 ? 14.157 -7.636 -6.136 1.00 73.56 85 VAL A N 1
ATOM 640 C CA . VAL A 1 85 ? 14.109 -7.895 -7.576 1.00 73.56 85 VAL A CA 1
ATOM 641 C C . VAL A 1 85 ? 15.230 -7.190 -8.339 1.00 73.56 85 VAL A C 1
ATOM 643 O O . VAL A 1 85 ? 15.072 -6.972 -9.526 1.00 73.56 85 VAL A O 1
ATOM 646 N N . GLY A 1 86 ? 16.352 -6.816 -7.718 1.00 70.44 86 GLY A N 1
ATOM 647 C CA . GLY A 1 86 ? 17.519 -6.321 -8.461 1.00 70.44 86 GLY A CA 1
ATOM 648 C C . GLY A 1 86 ? 17.461 -4.848 -8.895 1.00 70.44 86 GLY A C 1
ATOM 649 O O . GLY A 1 86 ? 18.265 -4.432 -9.726 1.00 70.44 86 GLY A O 1
ATOM 650 N N . LEU A 1 87 ? 16.506 -4.050 -8.391 1.00 69.38 87 LEU A N 1
ATOM 651 C CA . LEU A 1 87 ? 16.389 -2.611 -8.695 1.00 69.38 87 LEU A CA 1
ATOM 652 C C . LEU A 1 87 ? 17.175 -1.731 -7.701 1.00 69.38 87 LEU A C 1
ATOM 654 O O . LEU A 1 87 ? 16.857 -0.555 -7.524 1.00 69.38 87 LEU A O 1
ATOM 658 N N . GLU A 1 88 ? 18.180 -2.278 -7.006 1.00 63.28 88 GLU A N 1
ATOM 659 C CA . GLU A 1 88 ? 18.969 -1.534 -6.014 1.00 63.28 88 GLU A CA 1
ATOM 660 C C . GLU A 1 88 ? 19.843 -0.421 -6.607 1.00 63.28 88 GLU A C 1
ATOM 662 O O . GLU A 1 88 ? 20.176 0.539 -5.906 1.00 63.28 88 GLU A O 1
ATOM 667 N N . ASN A 1 89 ? 20.202 -0.518 -7.889 1.00 63.25 89 ASN A N 1
ATOM 668 C CA . ASN A 1 89 ? 21.014 0.490 -8.554 1.00 63.25 89 ASN A CA 1
ATOM 669 C C . ASN A 1 89 ? 20.123 1.642 -9.021 1.00 63.25 89 ASN A C 1
ATOM 671 O O . ASN A 1 89 ? 19.651 1.683 -10.153 1.00 63.25 89 ASN A O 1
ATOM 675 N N . ALA A 1 90 ? 19.938 2.630 -8.144 1.00 55.91 90 ALA A N 1
ATOM 676 C CA . ALA A 1 90 ? 19.187 3.851 -8.442 1.00 55.91 90 ALA A CA 1
ATOM 677 C C . ALA A 1 90 ? 19.711 4.636 -9.666 1.00 55.91 90 ALA A C 1
ATOM 679 O O . ALA A 1 90 ? 19.006 5.512 -10.161 1.00 55.91 90 ALA A O 1
ATOM 680 N N . GLY A 1 91 ? 20.929 4.338 -10.141 1.00 57.97 91 GLY A N 1
ATOM 681 C CA . GLY A 1 91 ? 21.508 4.902 -11.364 1.00 57.97 91 GLY A CA 1
ATOM 682 C C . GLY A 1 91 ? 20.907 4.355 -12.663 1.00 57.97 91 GLY A C 1
ATOM 683 O O . GLY A 1 91 ? 20.960 5.052 -13.672 1.00 57.97 91 GLY A O 1
ATOM 684 N N . ASP A 1 92 ? 20.295 3.168 -12.626 1.00 61.91 92 ASP A N 1
ATOM 685 C CA . ASP A 1 92 ? 19.636 2.543 -13.783 1.00 61.91 92 ASP A CA 1
ATOM 686 C C . ASP A 1 92 ? 18.129 2.865 -13.834 1.00 61.91 92 ASP A C 1
ATOM 688 O O . ASP A 1 92 ? 17.452 2.613 -14.833 1.00 61.91 92 ASP A O 1
ATOM 692 N N . LEU A 1 93 ? 17.589 3.448 -12.758 1.00 66.38 93 LEU A N 1
ATOM 693 C CA . LEU A 1 93 ? 16.198 3.882 -12.673 1.00 66.38 93 LEU A CA 1
ATOM 694 C C . LEU A 1 93 ? 16.024 5.271 -13.294 1.00 66.38 93 LEU A C 1
ATOM 696 O O . LEU A 1 93 ? 16.823 6.183 -13.076 1.00 66.38 93 LEU A O 1
ATOM 700 N N . VAL A 1 94 ? 14.917 5.470 -14.012 1.00 68.75 94 VAL A N 1
ATOM 701 C CA . VAL A 1 94 ? 14.528 6.805 -14.485 1.00 68.75 94 VAL A CA 1
ATOM 702 C C . VAL A 1 94 ? 14.262 7.684 -13.263 1.00 68.75 94 VAL A C 1
ATOM 704 O O . VAL A 1 94 ? 13.437 7.331 -12.417 1.00 68.75 94 VAL A O 1
ATOM 707 N N . GLN A 1 95 ? 14.955 8.820 -13.156 1.00 73.81 95 GLN A N 1
ATOM 708 C CA . GLN A 1 95 ? 14.799 9.727 -12.019 1.00 73.81 95 GLN A CA 1
ATOM 709 C C . GLN A 1 95 ? 13.339 10.153 -11.832 1.00 73.81 95 GLN A C 1
ATOM 711 O O . GLN A 1 95 ? 12.608 10.387 -12.796 1.00 73.81 95 GLN A O 1
ATOM 716 N N . ALA A 1 96 ? 12.926 10.267 -10.571 1.00 81.00 96 ALA A N 1
ATOM 717 C CA . ALA A 1 96 ? 11.619 10.802 -10.237 1.00 81.00 96 ALA A CA 1
ATOM 718 C C . ALA A 1 96 ? 11.525 12.273 -10.659 1.00 81.00 96 ALA A C 1
ATOM 720 O O . ALA A 1 96 ? 12.456 13.054 -10.462 1.00 81.00 96 ALA A O 1
ATOM 721 N N . GLU A 1 97 ? 10.374 12.681 -11.189 1.00 82.81 97 GLU A N 1
ATOM 722 C CA . GLU A 1 97 ? 10.163 14.093 -11.497 1.00 82.81 97 GLU A CA 1
ATOM 723 C C . GLU A 1 97 ? 10.000 14.909 -10.197 1.00 82.81 97 GLU A C 1
ATOM 725 O O . GLU A 1 97 ? 9.256 14.492 -9.292 1.00 82.81 97 GLU A O 1
ATOM 730 N N . PRO A 1 98 ? 10.614 16.107 -10.100 1.00 79.12 98 PRO A N 1
ATOM 731 C CA . PRO A 1 98 ? 10.566 16.932 -8.890 1.00 79.12 98 PRO A CA 1
ATOM 732 C C . PRO A 1 98 ? 9.141 17.237 -8.415 1.00 79.12 98 PRO A C 1
ATOM 734 O O . PRO A 1 98 ? 8.866 17.231 -7.217 1.00 79.12 98 PRO A O 1
ATOM 737 N N . HIS A 1 99 ? 8.217 17.439 -9.356 1.00 84.62 99 HIS A N 1
ATOM 738 C CA . HIS A 1 99 ? 6.839 17.862 -9.090 1.00 84.62 99 HIS A CA 1
ATOM 739 C C . HIS A 1 99 ? 5.801 16.740 -9.229 1.00 84.62 99 HIS A C 1
ATOM 741 O O . HIS A 1 99 ? 4.607 17.018 -9.264 1.00 84.62 99 HIS A O 1
ATOM 747 N N . CYS A 1 100 ? 6.236 15.480 -9.313 1.00 88.31 100 CYS A N 1
ATOM 748 C CA . CYS A 1 100 ? 5.343 14.333 -9.432 1.00 88.31 100 CYS A CA 1
ATOM 749 C C . CYS A 1 100 ? 5.348 13.500 -8.146 1.00 88.31 100 CYS A C 1
ATOM 751 O O . CYS A 1 100 ? 6.403 13.157 -7.599 1.00 88.31 100 CYS A O 1
ATOM 753 N N . ASN A 1 101 ? 4.149 13.146 -7.696 1.00 90.94 101 ASN A N 1
ATOM 754 C CA . ASN A 1 101 ? 3.877 12.281 -6.558 1.00 90.94 101 ASN A CA 1
ATOM 755 C C . ASN A 1 101 ? 3.128 11.004 -6.972 1.00 90.94 101 ASN A C 1
ATOM 757 O O . ASN A 1 101 ? 2.410 10.421 -6.167 1.00 90.94 101 ASN A O 1
ATOM 761 N N . CYS A 1 102 ? 3.269 10.540 -8.218 1.00 90.62 102 CYS A N 1
ATOM 762 C CA . CYS A 1 102 ? 2.761 9.216 -8.586 1.00 90.62 102 CYS A CA 1
ATOM 763 C C . CYS A 1 102 ? 3.490 8.113 -7.803 1.00 90.62 102 CYS A C 1
ATOM 765 O O . CYS A 1 102 ? 4.608 8.318 -7.326 1.00 90.62 102 CYS A O 1
ATOM 767 N N . VAL A 1 103 ? 2.879 6.930 -7.700 1.00 89.12 103 VAL A N 1
ATOM 768 C CA . VAL A 1 103 ? 3.427 5.798 -6.928 1.00 89.12 103 VAL A CA 1
ATOM 769 C C . VAL A 1 103 ? 4.873 5.486 -7.326 1.00 89.12 103 VAL A C 1
ATOM 771 O O . VAL A 1 103 ? 5.716 5.302 -6.453 1.00 89.12 103 VAL A O 1
ATOM 774 N N . TYR A 1 104 ? 5.182 5.504 -8.626 1.00 87.56 104 TYR A N 1
ATOM 775 C CA . TYR A 1 104 ? 6.547 5.320 -9.121 1.00 87.56 104 TYR A CA 1
ATOM 776 C C . TYR A 1 104 ? 7.519 6.358 -8.546 1.00 87.56 104 TYR A C 1
ATOM 778 O O . TYR A 1 104 ? 8.505 5.996 -7.908 1.00 87.56 104 TYR A O 1
ATOM 786 N N . CYS A 1 105 ? 7.218 7.649 -8.721 1.00 87.75 105 CYS A N 1
ATOM 787 C CA . CYS A 1 105 ? 8.073 8.735 -8.249 1.00 87.75 105 CYS A CA 1
ATOM 788 C C . CYS A 1 105 ? 8.262 8.691 -6.729 1.00 87.75 105 CYS A C 1
ATOM 790 O O . CYS A 1 105 ? 9.360 8.959 -6.253 1.00 87.75 105 CYS A O 1
ATOM 792 N N . GLN A 1 106 ? 7.227 8.319 -5.970 1.00 88.69 106 GLN A N 1
ATOM 793 C CA . GLN A 1 106 ? 7.330 8.165 -4.519 1.00 88.69 106 GLN A CA 1
ATOM 794 C C . GLN A 1 106 ? 8.276 7.022 -4.115 1.00 88.69 106 GLN A C 1
ATOM 796 O O . GLN A 1 106 ? 9.086 7.190 -3.205 1.00 88.69 106 GLN A O 1
ATOM 801 N N . VAL A 1 107 ? 8.226 5.881 -4.811 1.00 86.56 107 VAL A N 1
ATOM 802 C CA . VAL A 1 107 ? 9.121 4.738 -4.554 1.00 86.56 107 VAL A CA 1
ATOM 803 C C . VAL A 1 107 ? 10.560 5.044 -4.979 1.00 86.56 107 VAL A C 1
ATOM 805 O O . VAL A 1 107 ? 11.486 4.739 -4.236 1.00 86.56 107 VAL A O 1
ATOM 808 N N . VAL A 1 108 ? 10.774 5.691 -6.128 1.00 85.00 108 VAL A N 1
ATOM 809 C CA . VAL A 1 108 ? 12.125 6.073 -6.583 1.00 85.00 108 VAL A CA 1
ATOM 810 C C . VAL A 1 108 ? 12.765 7.090 -5.639 1.00 85.00 108 VAL A C 1
ATOM 812 O O . VAL A 1 108 ? 13.918 6.904 -5.255 1.00 85.00 108 VAL A O 1
ATOM 815 N N . LYS A 1 109 ? 12.010 8.100 -5.182 1.00 85.56 109 LYS A N 1
ATOM 816 C CA . LYS A 1 109 ? 12.463 9.041 -4.141 1.00 85.56 109 LYS A CA 1
ATOM 817 C C . LYS A 1 109 ? 12.857 8.302 -2.857 1.00 85.56 109 LYS A C 1
ATOM 819 O O . LYS A 1 109 ? 13.902 8.587 -2.281 1.00 85.56 109 LYS A O 1
ATOM 824 N N . ALA A 1 110 ? 12.079 7.298 -2.443 1.00 84.00 110 ALA A N 1
ATOM 825 C CA . ALA A 1 110 ? 12.403 6.461 -1.285 1.00 84.00 110 ALA A CA 1
ATOM 826 C C . ALA A 1 110 ? 13.676 5.620 -1.477 1.00 84.00 110 ALA A C 1
ATOM 828 O O . ALA A 1 110 ? 14.505 5.543 -0.570 1.00 84.00 110 ALA A O 1
ATOM 829 N N . LEU A 1 111 ? 13.877 5.035 -2.661 1.00 80.56 111 LEU A N 1
ATOM 830 C CA . LEU A 1 111 ? 15.091 4.285 -3.001 1.00 80.56 111 LEU A CA 1
ATOM 831 C C . LEU A 1 111 ? 16.341 5.175 -3.045 1.00 80.56 111 LEU A C 1
ATOM 833 O O . LEU A 1 111 ? 17.421 4.722 -2.671 1.00 80.56 111 LEU A O 1
ATOM 837 N N . GLN A 1 112 ? 16.188 6.437 -3.451 1.00 78.38 112 GLN A N 1
ATOM 838 C CA . GLN A 1 112 ? 17.250 7.448 -3.490 1.00 78.38 112 GLN A CA 1
ATOM 839 C C . GLN A 1 112 ? 17.509 8.115 -2.127 1.00 78.38 112 GLN A C 1
ATOM 841 O O . GLN A 1 112 ? 18.427 8.922 -2.002 1.00 78.38 112 GLN A O 1
ATOM 846 N N . GLY A 1 113 ? 16.738 7.760 -1.092 1.00 71.88 113 GLY A N 1
ATOM 847 C CA . GLY A 1 113 ? 16.879 8.323 0.251 1.00 71.88 113 GLY A CA 1
ATOM 848 C C . GLY A 1 113 ? 16.287 9.728 0.413 1.00 71.88 113 GLY A C 1
ATOM 849 O O . GLY A 1 113 ? 16.571 10.386 1.409 1.00 71.88 113 GLY A O 1
ATOM 850 N N . GLU A 1 114 ? 15.451 10.183 -0.526 1.00 63.72 114 GLU A N 1
ATOM 851 C CA . GLU A 1 114 ? 14.768 11.488 -0.500 1.00 63.72 114 GLU A CA 1
ATOM 852 C C . GLU A 1 114 ? 13.430 11.473 0.265 1.00 63.72 114 GLU A C 1
ATOM 854 O O . GLU A 1 114 ? 12.662 12.436 0.220 1.00 63.72 114 GLU A O 1
ATOM 859 N N . THR A 1 115 ? 13.106 10.400 0.987 1.00 55.59 115 THR A N 1
ATOM 860 C CA . THR A 1 115 ? 11.918 10.390 1.848 1.00 55.59 115 THR A CA 1
ATOM 861 C C . THR A 1 115 ? 12.155 11.249 3.080 1.00 55.59 115 THR A C 1
ATOM 863 O O . THR A 1 115 ? 12.839 10.830 4.015 1.00 55.59 115 THR A O 1
ATOM 866 N N . ALA A 1 116 ? 11.535 12.429 3.109 1.00 50.59 116 ALA A N 1
ATOM 867 C CA . ALA A 1 116 ? 11.233 13.083 4.371 1.00 50.59 116 ALA A CA 1
ATOM 868 C C . ALA A 1 116 ? 10.371 12.110 5.198 1.00 50.59 116 ALA A C 1
ATOM 870 O O . ALA A 1 116 ? 9.362 11.622 4.677 1.00 50.59 116 ALA A O 1
ATOM 871 N N . PRO A 1 117 ? 10.753 11.781 6.443 1.00 43.94 117 PRO A N 1
ATOM 872 C CA . PRO A 1 117 ? 9.893 11.008 7.316 1.00 43.94 117 PRO A CA 1
ATOM 873 C C . PRO A 1 117 ? 8.629 11.833 7.541 1.00 43.94 117 PRO A C 1
ATOM 875 O O . PRO A 1 117 ? 8.667 12.887 8.173 1.00 43.94 117 PRO A O 1
ATOM 878 N N . ILE A 1 118 ? 7.507 11.378 6.996 1.00 52.00 118 ILE A N 1
ATOM 879 C CA . ILE A 1 118 ? 6.215 11.701 7.589 1.00 52.00 118 ILE A CA 1
ATOM 880 C C . ILE A 1 118 ? 6.159 10.829 8.836 1.00 52.00 118 ILE A C 1
ATOM 882 O O . ILE A 1 118 ? 5.798 9.657 8.770 1.00 52.00 118 ILE A O 1
ATOM 886 N N . GLU A 1 119 ? 6.650 11.367 9.949 1.00 46.50 119 GLU A N 1
ATOM 887 C CA . GLU A 1 119 ? 6.293 10.851 11.263 1.00 46.50 119 GLU A CA 1
ATOM 888 C C . GLU A 1 119 ? 4.780 11.052 11.382 1.00 46.50 119 GLU A C 1
ATOM 890 O O . GLU A 1 119 ? 4.301 12.149 11.659 1.00 46.50 119 GLU A O 1
ATOM 895 N N . GLU A 1 120 ? 4.007 10.012 11.070 1.00 49.84 120 GLU A N 1
ATOM 896 C CA . GLU A 1 120 ? 2.652 9.931 11.593 1.00 49.84 120 GLU A CA 1
ATOM 897 C C . GLU A 1 120 ? 2.818 9.871 13.113 1.00 49.84 120 GLU A C 1
ATOM 899 O O . GLU A 1 120 ? 3.322 8.883 13.651 1.00 49.84 120 GLU A O 1
ATOM 904 N N . GLU A 1 121 ? 2.489 10.970 13.798 1.00 47.12 121 GLU A N 1
ATOM 905 C CA . GLU A 1 121 ? 2.360 10.971 15.250 1.00 47.12 121 GLU A CA 1
ATOM 906 C C . GLU A 1 121 ? 1.300 9.928 15.601 1.00 47.12 121 GLU A C 1
ATOM 908 O O . GLU A 1 121 ? 0.099 10.172 15.487 1.00 47.12 121 GLU A O 1
ATOM 913 N N . VAL A 1 122 ? 1.756 8.739 15.995 1.00 57.28 122 VAL A N 1
ATOM 914 C CA . VAL A 1 122 ? 0.909 7.752 16.654 1.00 57.28 122 VAL A CA 1
ATOM 915 C C . VAL A 1 122 ? 0.466 8.414 17.945 1.00 57.28 122 VAL A C 1
ATOM 917 O O . VAL A 1 122 ? 1.254 8.572 18.880 1.00 57.28 122 VAL A O 1
ATOM 920 N N . THR A 1 123 ? -0.779 8.872 17.967 1.00 62.75 123 THR A N 1
ATOM 921 C CA . THR A 1 123 ? -1.325 9.511 19.156 1.00 62.75 123 THR A CA 1
ATOM 922 C C . THR A 1 123 ? -1.453 8.460 20.256 1.00 62.75 123 THR A C 1
ATOM 924 O O . THR A 1 123 ? -1.656 7.275 19.985 1.00 62.75 123 THR A O 1
ATOM 927 N N . ASP A 1 124 ? -1.380 8.863 21.524 1.00 54.53 124 ASP A N 1
ATOM 928 C CA . ASP A 1 124 ? -1.677 7.954 22.638 1.00 54.53 124 ASP A CA 1
ATOM 929 C C . ASP A 1 124 ? -3.072 7.304 22.509 1.00 54.53 124 ASP A C 1
ATOM 931 O O . ASP A 1 124 ? -3.322 6.261 23.109 1.00 54.53 124 ASP A O 1
ATOM 935 N N . ASP A 1 125 ? -3.987 7.891 21.728 1.00 56.97 125 ASP A N 1
ATOM 936 C CA . ASP A 1 125 ? -5.290 7.311 21.398 1.00 56.97 125 ASP A CA 1
ATOM 937 C C . ASP A 1 125 ? -5.208 6.104 20.445 1.00 56.97 125 ASP A C 1
ATOM 939 O O . ASP A 1 125 ? -5.992 5.167 20.607 1.00 56.97 125 ASP A O 1
ATOM 943 N N . ASP A 1 126 ? -4.227 6.049 19.539 1.00 54.53 126 ASP A N 1
ATOM 944 C CA . ASP A 1 126 ? -3.967 4.887 18.671 1.00 54.53 126 ASP A CA 1
ATOM 945 C C . ASP A 1 126 ? -3.351 3.702 19.438 1.00 54.53 126 ASP A C 1
ATOM 947 O O . ASP A 1 126 ? -3.497 2.543 19.041 1.00 54.53 126 ASP A O 1
ATOM 951 N N . LEU A 1 127 ? -2.701 3.973 20.576 1.00 60.31 127 LEU A N 1
ATOM 952 C CA . LEU A 1 127 ? -2.100 2.967 21.464 1.00 60.31 127 LEU A CA 1
ATOM 953 C C . LEU A 1 127 ? -3.058 2.451 22.550 1.00 60.31 127 LEU A C 1
ATOM 955 O O . LEU A 1 127 ? -2.694 1.566 23.334 1.00 60.31 127 LEU A O 1
ATOM 959 N N . LYS A 1 128 ? -4.295 2.954 22.609 1.00 55.91 128 LYS A N 1
ATOM 960 C CA . LYS A 1 128 ? -5.311 2.442 23.533 1.00 55.91 128 LYS A CA 1
ATOM 961 C C . LYS A 1 128 ? -5.983 1.216 22.928 1.00 55.91 128 LYS A C 1
ATOM 963 O O . LYS A 1 128 ? -6.721 1.295 21.949 1.00 55.91 128 LYS A O 1
ATOM 968 N N . PHE A 1 129 ? -5.801 0.067 23.575 1.00 58.41 129 PHE A N 1
ATOM 969 C CA . PHE A 1 129 ? -6.669 -1.089 23.363 1.00 58.41 129 PHE A CA 1
ATOM 970 C C . PHE A 1 129 ? -8.113 -0.666 23.659 1.00 58.41 129 PHE A C 1
ATOM 972 O O . PHE A 1 129 ? -8.466 -0.410 24.813 1.00 58.41 129 PHE A O 1
ATOM 979 N N . LYS A 1 130 ? -8.930 -0.533 22.607 1.00 64.75 130 LYS A N 1
ATOM 980 C CA . LYS A 1 130 ? -10.317 -0.072 22.713 1.00 64.75 130 LYS A CA 1
ATOM 981 C C . LYS A 1 130 ? -11.089 -1.009 23.638 1.00 64.75 130 LYS A C 1
ATOM 983 O O . LYS A 1 130 ? -11.308 -2.179 23.327 1.00 64.75 130 LYS A O 1
ATOM 988 N N . THR A 1 131 ? -11.479 -0.496 24.798 1.00 76.62 131 THR A N 1
ATOM 989 C CA . THR A 1 131 ? -12.369 -1.189 25.727 1.00 76.62 131 THR A CA 1
ATOM 990 C C . THR A 1 131 ? -13.790 -0.742 25.413 1.00 76.62 131 THR A C 1
ATOM 992 O O . THR A 1 131 ? -14.121 0.436 25.507 1.00 76.62 131 THR A O 1
ATOM 995 N N . TRP A 1 132 ? -14.608 -1.680 24.942 1.00 89.50 132 TRP A N 1
ATOM 996 C CA . TRP A 1 132 ? -16.011 -1.441 24.605 1.00 89.50 132 TRP A CA 1
ATOM 997 C C . TRP A 1 132 ? -16.824 -1.145 25.874 1.00 89.50 132 TRP A C 1
ATOM 999 O O . TRP A 1 132 ? -16.643 -1.829 26.882 1.00 89.50 132 TRP A O 1
ATOM 1009 N N . ASP A 1 133 ? -17.743 -0.177 25.823 1.00 91.06 133 ASP A N 1
ATOM 1010 C CA . ASP A 1 133 ? -18.710 0.043 26.907 1.00 91.06 133 ASP A CA 1
ATOM 1011 C C . ASP A 1 133 ? -19.807 -1.024 26.815 1.00 91.06 133 ASP A C 1
ATOM 1013 O O . ASP A 1 133 ? -20.517 -1.109 25.806 1.00 91.06 133 ASP A O 1
ATOM 1017 N N . ILE A 1 134 ? -19.902 -1.885 27.834 1.00 93.94 134 ILE A N 1
ATOM 1018 C CA . ILE A 1 134 ? -20.827 -3.022 27.845 1.00 93.94 134 ILE A CA 1
ATOM 1019 C C . ILE A 1 134 ? -22.040 -2.711 28.717 1.00 93.94 134 ILE A C 1
ATOM 1021 O O . ILE A 1 134 ? -21.949 -2.600 29.938 1.00 93.94 134 ILE A O 1
ATOM 1025 N N . GLN A 1 135 ? -23.217 -2.675 28.092 1.00 93.94 135 GLN A N 1
ATOM 1026 C CA . GLN A 1 135 ? -24.496 -2.554 28.784 1.00 93.94 135 GLN A CA 1
ATOM 1027 C C . GLN A 1 135 ? -25.342 -3.811 28.607 1.00 93.94 135 GLN A C 1
ATOM 1029 O O . GLN A 1 135 ? -25.762 -4.146 27.498 1.00 93.94 135 GLN A O 1
ATOM 1034 N N . GLN A 1 136 ? -25.679 -4.482 29.708 1.00 94.50 136 GLN A N 1
ATOM 1035 C CA . GLN A 1 136 ? -26.646 -5.577 29.682 1.00 94.50 136 GLN A CA 1
ATOM 1036 C C . GLN A 1 136 ? -28.073 -5.022 29.538 1.00 94.50 136 GLN A C 1
ATOM 1038 O O . GLN A 1 136 ? -28.543 -4.262 30.381 1.00 94.50 136 GLN A O 1
ATOM 1043 N N . LYS A 1 137 ? -28.781 -5.407 28.469 1.00 93.00 137 LYS A N 1
ATOM 1044 C CA . LYS A 1 137 ? -30.186 -5.024 28.228 1.00 93.00 137 LYS A CA 1
ATOM 1045 C C . LYS A 1 137 ? -31.168 -6.080 28.732 1.00 93.00 137 LYS A C 1
ATOM 1047 O O . LYS A 1 137 ? -32.292 -5.748 29.094 1.00 93.00 137 LYS A O 1
ATOM 1052 N N . ASN A 1 138 ? -30.766 -7.351 28.725 1.00 89.81 138 ASN A N 1
ATOM 1053 C CA . ASN A 1 138 ? -31.579 -8.477 29.188 1.00 89.81 138 ASN A CA 1
ATOM 1054 C C . ASN A 1 138 ? -30.680 -9.640 29.660 1.00 89.81 138 ASN A C 1
ATOM 1056 O O . ASN A 1 138 ? -29.462 -9.573 29.520 1.00 89.81 138 ASN A O 1
ATOM 1060 N N . THR A 1 139 ? -31.252 -10.745 30.150 1.00 91.12 139 THR A N 1
ATOM 1061 C CA . THR A 1 139 ? -30.514 -11.903 30.696 1.00 91.12 139 THR A CA 1
ATOM 1062 C C . THR A 1 139 ? -29.430 -12.442 29.760 1.00 91.12 139 THR A C 1
ATOM 1064 O O . THR A 1 139 ? -28.394 -12.893 30.230 1.00 91.12 139 THR A O 1
ATOM 1067 N N . LYS A 1 140 ? -29.653 -12.397 28.442 1.00 93.88 140 LYS A N 1
ATOM 1068 C CA . LYS A 1 140 ? -28.715 -12.904 27.425 1.00 93.88 140 LYS A CA 1
ATOM 1069 C C . LYS A 1 140 ? -28.369 -11.877 26.345 1.00 93.88 140 LYS A C 1
ATOM 1071 O O . LYS A 1 140 ? -27.796 -12.261 25.333 1.00 93.88 140 LYS A O 1
ATOM 1076 N N . LEU A 1 141 ? -28.756 -10.611 26.512 1.00 94.75 141 LEU A N 1
ATOM 1077 C CA . LEU A 1 141 ? -28.619 -9.577 25.482 1.00 94.75 141 LEU A CA 1
ATOM 1078 C C . LEU A 1 141 ? -27.818 -8.392 26.016 1.00 94.75 141 LEU A C 1
ATOM 1080 O O . LEU A 1 141 ? -28.193 -7.795 27.028 1.00 94.75 141 LEU A O 1
ATOM 1084 N N . TYR A 1 142 ? -26.757 -8.043 25.301 1.00 96.06 142 TYR A N 1
ATOM 1085 C CA . TYR A 1 142 ? -25.795 -7.011 25.661 1.00 96.06 142 TYR A CA 1
ATOM 1086 C C . TYR A 1 142 ? -25.601 -6.052 24.490 1.00 96.06 142 TYR A C 1
ATOM 1088 O O . TYR A 1 142 ? -25.714 -6.446 23.329 1.00 96.06 142 TYR A O 1
ATOM 1096 N N . THR A 1 143 ? -25.288 -4.801 24.794 1.00 96.00 143 THR A N 1
ATOM 1097 C CA . THR A 1 143 ? -24.874 -3.791 23.821 1.00 96.00 143 THR A CA 1
ATOM 1098 C C . THR A 1 143 ? -23.421 -3.440 24.101 1.00 96.00 143 THR A C 1
ATOM 1100 O O . THR A 1 143 ? -23.097 -3.110 25.238 1.00 96.00 143 THR A O 1
ATOM 1103 N N . ALA A 1 144 ? -22.573 -3.543 23.081 1.00 94.56 144 ALA A N 1
ATOM 1104 C CA . ALA A 1 144 ? -21.198 -3.064 23.093 1.00 94.56 144 ALA A CA 1
ATOM 1105 C C . ALA A 1 144 ? -21.146 -1.760 22.290 1.00 94.56 144 ALA A C 1
ATOM 1107 O O . ALA A 1 144 ? -21.427 -1.785 21.091 1.00 94.56 144 ALA A O 1
ATOM 1108 N N . THR A 1 145 ? -20.827 -0.647 22.944 1.00 94.06 145 THR A N 1
ATOM 1109 C CA . THR A 1 145 ? -20.780 0.689 22.327 1.00 94.06 145 THR A CA 1
ATOM 1110 C C . THR A 1 145 ? -19.340 1.179 22.264 1.00 94.06 145 THR A C 1
ATOM 1112 O O . THR A 1 145 ? -18.584 1.004 23.225 1.00 94.06 145 THR A O 1
ATOM 1115 N N . ASN A 1 146 ? -18.950 1.789 21.146 1.00 90.62 146 ASN A N 1
ATOM 1116 C CA . ASN A 1 146 ? -17.653 2.439 21.038 1.00 90.62 146 ASN A CA 1
ATOM 1117 C C . ASN A 1 146 ? -17.660 3.709 21.917 1.00 90.62 146 ASN A C 1
ATOM 1119 O O . ASN A 1 146 ? -18.479 4.602 21.690 1.00 90.62 146 ASN A O 1
ATOM 1123 N N . PRO A 1 147 ? -16.763 3.834 22.914 1.00 86.31 147 PRO A N 1
ATOM 1124 C CA . PRO A 1 147 ? -16.732 5.006 23.791 1.00 86.31 147 PRO A CA 1
ATOM 1125 C C . PRO A 1 147 ? -16.380 6.314 23.061 1.00 86.31 147 PRO A C 1
ATOM 1127 O O . PRO A 1 147 ? -16.665 7.391 23.581 1.00 86.31 147 PRO A O 1
ATOM 1130 N N . LEU A 1 148 ? -15.767 6.233 21.875 1.00 84.56 148 LEU A N 1
ATOM 1131 C CA . LEU A 1 148 ? -15.373 7.383 21.054 1.00 84.56 148 LEU A CA 1
ATOM 1132 C C . LEU A 1 148 ? -16.410 7.737 19.978 1.00 84.56 148 LEU A C 1
ATOM 1134 O O . LEU A 1 148 ? -16.424 8.870 19.502 1.00 84.56 148 LEU A O 1
ATOM 1138 N N . ASP A 1 149 ? -17.284 6.797 19.616 1.00 87.00 149 ASP A N 1
ATOM 1139 C CA . ASP A 1 149 ? -18.398 7.030 18.696 1.00 87.00 149 ASP A CA 1
ATOM 1140 C C . ASP A 1 149 ? -19.670 6.343 19.216 1.00 87.00 149 ASP A C 1
ATOM 1142 O O . ASP A 1 149 ? -19.888 5.156 18.965 1.00 87.00 149 ASP A O 1
ATOM 1146 N N . PRO A 1 150 ? -20.558 7.083 19.903 1.00 87.75 150 PRO A N 1
ATOM 1147 C CA . PRO A 1 150 ? -21.815 6.541 20.411 1.00 87.75 150 PRO A CA 1
ATOM 1148 C C . PRO A 1 150 ? -22.755 5.981 19.331 1.00 87.75 150 PRO A C 1
ATOM 1150 O O . PRO A 1 150 ? -23.713 5.284 19.669 1.00 87.75 150 PRO A O 1
ATOM 1153 N N . ASN A 1 151 ? -22.529 6.294 18.048 1.00 93.00 151 ASN A N 1
ATOM 1154 C CA . ASN A 1 151 ? -23.313 5.740 16.941 1.00 93.00 151 ASN A CA 1
ATOM 1155 C C . ASN A 1 151 ? -22.808 4.364 16.496 1.00 93.00 151 ASN A C 1
ATOM 1157 O O . ASN A 1 151 ? -23.550 3.628 15.843 1.00 93.00 151 ASN A O 1
ATOM 1161 N N . GLU A 1 152 ? -21.582 3.995 16.865 1.00 93.38 152 GLU A N 1
ATOM 1162 C CA . GLU A 1 152 ? -21.032 2.671 16.624 1.00 93.38 152 GLU A CA 1
ATOM 1163 C C . GLU A 1 152 ? -21.356 1.754 17.808 1.00 93.38 152 GLU A C 1
ATOM 1165 O O . GLU A 1 152 ? -20.719 1.781 18.864 1.00 93.38 152 GLU A O 1
ATOM 1170 N N . TYR A 1 153 ? -22.370 0.910 17.623 1.00 94.56 153 TYR A N 1
ATOM 1171 C CA . TYR A 1 153 ? -22.758 -0.083 18.614 1.00 94.56 153 TYR A CA 1
ATOM 1172 C C . TYR A 1 153 ? -23.133 -1.412 17.969 1.00 94.56 153 TYR A C 1
ATOM 1174 O O . TYR A 1 153 ? -23.683 -1.488 16.868 1.00 94.56 153 TYR A O 1
ATOM 1182 N N . TYR A 1 154 ? -22.893 -2.484 18.715 1.00 95.62 154 TYR A N 1
ATOM 1183 C CA . TYR A 1 154 ? -23.230 -3.838 18.310 1.00 95.62 154 TYR A CA 1
ATOM 1184 C C . TYR A 1 154 ? -24.007 -4.538 19.413 1.00 95.62 154 TYR A C 1
ATOM 1186 O O . TYR A 1 154 ? -23.762 -4.353 20.604 1.00 95.62 154 TYR A O 1
ATOM 1194 N N . THR A 1 155 ? -24.964 -5.369 19.013 1.00 95.62 155 THR A N 1
ATOM 1195 C CA . THR A 1 155 ? -25.743 -6.179 19.948 1.00 95.62 155 THR A CA 1
ATOM 1196 C C . THR A 1 155 ? -25.181 -7.591 19.978 1.00 95.62 155 THR A C 1
ATOM 1198 O O . THR A 1 155 ? -25.005 -8.225 18.937 1.00 95.62 155 THR A O 1
ATOM 1201 N N . VAL A 1 156 ? -24.913 -8.082 21.183 1.00 96.25 156 VAL A N 1
ATOM 1202 C CA . VAL A 1 156 ? -24.379 -9.414 21.456 1.00 96.25 156 VAL A CA 1
ATOM 1203 C C . VAL A 1 156 ? -25.434 -10.238 22.184 1.00 96.25 156 VAL A C 1
ATOM 1205 O O . VAL A 1 156 ? -25.992 -9.813 23.196 1.00 96.25 156 VAL A O 1
ATOM 1208 N N . PHE A 1 157 ? -25.695 -11.435 21.671 1.00 95.81 157 PHE A N 1
ATOM 1209 C CA . PHE A 1 157 ? -26.607 -12.405 22.256 1.00 95.81 157 PHE A CA 1
ATOM 1210 C C . PHE A 1 157 ? -25.830 -13.639 22.727 1.00 95.81 157 PHE A C 1
ATOM 1212 O O . PHE A 1 157 ? -25.221 -14.334 21.916 1.00 95.81 157 PHE A O 1
ATOM 1219 N N . LEU A 1 158 ? -25.872 -13.927 24.031 1.00 93.75 158 LEU A N 1
ATOM 1220 C CA . LEU A 1 158 ? -25.229 -15.088 24.668 1.00 93.75 158 LEU A CA 1
ATOM 1221 C C . LEU A 1 158 ? -26.203 -16.269 24.863 1.00 93.75 158 LEU A C 1
ATOM 1223 O O . LEU A 1 158 ? -26.162 -16.979 25.868 1.00 93.75 158 LEU A O 1
ATOM 1227 N N . GLY A 1 159 ? -27.152 -16.449 23.942 1.00 89.00 159 GLY A N 1
ATOM 1228 C CA . GLY A 1 159 ? -28.045 -17.609 23.927 1.00 89.00 159 GLY A CA 1
ATOM 1229 C C . GLY A 1 159 ? -27.570 -18.719 23.001 1.00 89.00 159 GLY A C 1
ATOM 1230 O O . GLY A 1 159 ? -26.398 -18.804 22.660 1.00 89.00 159 GLY A O 1
ATOM 1231 N N . GLU A 1 160 ? -28.500 -19.577 22.596 1.00 87.62 160 GLU A N 1
ATOM 1232 C CA . GLU A 1 160 ? -28.252 -20.608 21.591 1.00 87.62 160 GLU A CA 1
ATOM 1233 C C . GLU A 1 160 ? -29.041 -20.238 20.325 1.00 87.62 160 GLU A C 1
ATOM 1235 O O . GLU A 1 160 ? -30.273 -20.286 20.358 1.00 87.62 160 GLU A O 1
ATOM 1240 N N . PRO A 1 161 ? -28.374 -19.818 19.230 1.00 88.56 161 PRO A N 1
ATOM 1241 C CA . PRO A 1 161 ? -26.923 -19.676 19.053 1.00 88.56 161 PRO A CA 1
ATOM 1242 C C . PRO A 1 161 ? -26.349 -18.368 19.631 1.00 88.56 161 PRO A C 1
ATOM 1244 O O . PRO A 1 161 ? -27.022 -17.337 19.649 1.00 88.56 161 PRO A O 1
ATOM 1247 N N . ILE A 1 162 ? -25.073 -18.398 20.032 1.00 92.88 162 ILE A N 1
ATOM 1248 C CA . ILE A 1 162 ? -24.320 -17.189 20.395 1.00 92.88 162 ILE A CA 1
ATOM 1249 C C . ILE A 1 162 ? -24.088 -16.367 19.124 1.00 92.88 162 ILE A C 1
ATOM 1251 O O . ILE A 1 162 ? -23.685 -16.914 18.094 1.00 92.88 162 ILE A O 1
ATOM 1255 N N . GLY A 1 163 ? -24.315 -15.055 19.188 1.00 93.75 163 GLY A N 1
ATOM 1256 C CA . GLY A 1 163 ? -24.203 -14.188 18.018 1.00 93.75 163 GLY A CA 1
ATOM 1257 C C . GLY A 1 163 ? -23.921 -12.728 18.344 1.00 93.75 163 GLY A C 1
ATOM 1258 O O . GLY A 1 163 ? -24.146 -12.259 19.456 1.00 93.75 163 GLY A O 1
ATOM 1259 N N . CYS A 1 164 ? -23.430 -12.003 17.343 1.00 95.06 164 CYS A N 1
ATOM 1260 C CA . CYS A 1 164 ? -23.218 -10.561 17.384 1.00 95.06 164 CYS A CA 1
ATOM 1261 C C . CYS A 1 164 ? -23.705 -9.938 16.071 1.00 95.06 164 CYS A C 1
ATOM 1263 O O . CYS A 1 164 ? -23.513 -10.525 15.003 1.00 95.06 164 CYS A O 1
ATOM 1265 N N . THR A 1 165 ? -24.292 -8.740 16.126 1.00 95.81 165 THR A N 1
ATOM 1266 C CA . THR A 1 165 ? -24.794 -8.029 14.935 1.00 95.81 165 THR A CA 1
ATOM 1267 C C . THR A 1 165 ? -23.699 -7.599 13.958 1.00 95.81 165 THR A C 1
ATOM 1269 O O . THR A 1 165 ? -24.013 -7.287 12.817 1.00 95.81 165 THR A O 1
ATOM 1272 N N . CYS A 1 166 ? -22.418 -7.647 14.345 1.00 92.75 166 CYS A N 1
ATOM 1273 C CA . CYS A 1 166 ? -21.294 -7.428 13.423 1.00 92.75 166 CYS A CA 1
ATOM 1274 C C . CYS A 1 166 ? -21.107 -8.553 12.380 1.00 92.75 166 CYS A C 1
ATOM 1276 O O . CYS A 1 166 ? -20.247 -8.443 11.510 1.00 92.75 166 CYS A O 1
ATOM 1278 N N . GLY A 1 167 ? -21.839 -9.671 12.494 1.00 89.75 167 GLY A N 1
ATOM 1279 C CA . GLY A 1 167 ? -21.825 -10.778 11.528 1.00 89.75 167 GLY A CA 1
ATOM 1280 C C . GLY A 1 167 ? -20.648 -11.756 11.641 1.00 89.75 167 GLY A C 1
ATOM 1281 O O . GLY A 1 167 ? -20.676 -12.816 11.017 1.00 89.75 167 GLY A O 1
ATOM 1282 N N . HIS A 1 168 ? -19.639 -11.460 12.462 1.00 88.12 168 HIS A N 1
ATOM 1283 C CA . HIS A 1 168 ? -18.438 -12.285 12.598 1.00 88.12 168 HIS A CA 1
ATOM 1284 C C . HIS A 1 168 ? -18.495 -13.205 13.822 1.00 88.12 168 HIS A C 1
ATOM 1286 O O . HIS A 1 168 ? -18.843 -12.791 14.931 1.00 88.12 168 HIS A O 1
ATOM 1292 N N . LYS A 1 169 ? -18.084 -14.465 13.637 1.00 86.50 169 LYS A N 1
ATOM 1293 C CA . LYS A 1 169 ? -17.826 -15.393 14.749 1.00 86.50 169 LYS A CA 1
ATOM 1294 C C . LYS A 1 169 ? -16.557 -14.948 15.485 1.00 86.50 169 LYS A C 1
ATOM 1296 O O . LYS A 1 169 ? -15.591 -14.562 14.837 1.00 86.50 169 LYS A O 1
ATOM 1301 N N . ASN A 1 170 ? -16.536 -15.049 16.815 1.00 87.94 170 ASN A N 1
ATOM 1302 C CA . ASN A 1 170 ? -15.375 -14.700 17.655 1.00 87.94 170 ASN A CA 1
ATOM 1303 C C . ASN A 1 170 ? -14.873 -13.247 17.507 1.00 87.94 170 ASN A C 1
ATOM 1305 O O . ASN A 1 170 ? -13.674 -12.996 17.631 1.00 87.94 170 ASN A O 1
ATOM 1309 N N . CYS A 1 171 ? -15.773 -12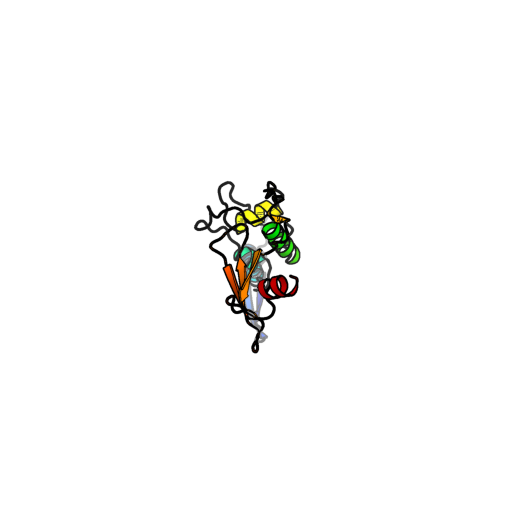.299 17.242 1.00 91.25 171 CYS A N 1
ATOM 1310 C CA . CYS A 1 171 ? -15.435 -10.880 17.161 1.00 91.25 171 CYS A CA 1
ATOM 1311 C C . CYS A 1 171 ? -14.995 -10.295 18.513 1.00 91.25 171 CYS A C 1
ATOM 1313 O O . CYS A 1 171 ? -15.233 -10.871 19.580 1.00 91.25 171 CYS A O 1
ATOM 1315 N N . GLU A 1 172 ? -14.390 -9.112 18.469 1.00 91.31 172 GLU A N 1
ATOM 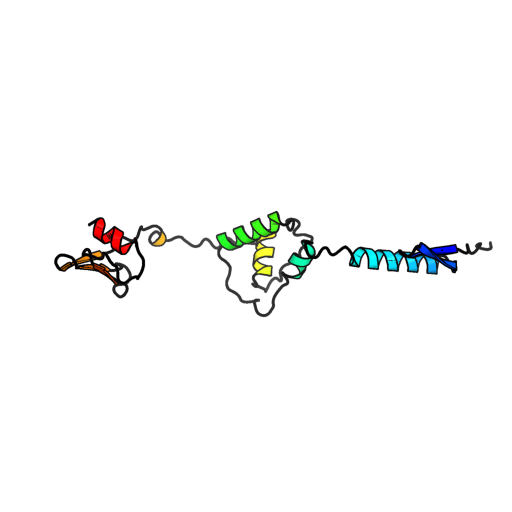1316 C CA . GLU A 1 172 ? -14.011 -8.365 19.670 1.00 91.31 172 GLU A CA 1
ATOM 1317 C C . GLU A 1 172 ? -15.208 -8.033 20.572 1.00 91.31 172 GLU A C 1
ATOM 1319 O O . GLU A 1 172 ? -15.087 -8.165 21.782 1.00 91.31 172 GLU A O 1
ATOM 1324 N N . HIS A 1 173 ? -16.389 -7.739 20.014 1.00 92.81 173 HIS A N 1
ATOM 1325 C CA . HIS A 1 173 ? -17.605 -7.463 20.790 1.00 92.81 173 HIS A CA 1
ATOM 1326 C C . HIS A 1 173 ? -18.024 -8.659 21.653 1.00 92.81 173 HIS A C 1
ATOM 1328 O O . HIS A 1 173 ? -18.395 -8.500 22.812 1.00 92.81 173 HIS A O 1
ATOM 1334 N N . LEU A 1 174 ? -17.941 -9.875 21.096 1.00 92.38 174 LEU A N 1
ATOM 1335 C CA . LEU A 1 174 ? -18.209 -11.105 21.841 1.00 92.38 174 LEU A CA 1
ATOM 1336 C C . LEU A 1 174 ? -17.198 -11.282 22.971 1.00 92.38 174 LEU A C 1
ATOM 1338 O O . LEU A 1 174 ? -17.585 -11.593 24.091 1.00 92.38 174 LEU A O 1
ATOM 1342 N N . ARG A 1 175 ? -15.911 -11.063 22.687 1.00 89.88 175 ARG A N 1
ATOM 1343 C CA . ARG A 1 175 ? -14.850 -11.166 23.696 1.00 89.88 175 ARG A CA 1
ATOM 1344 C C . 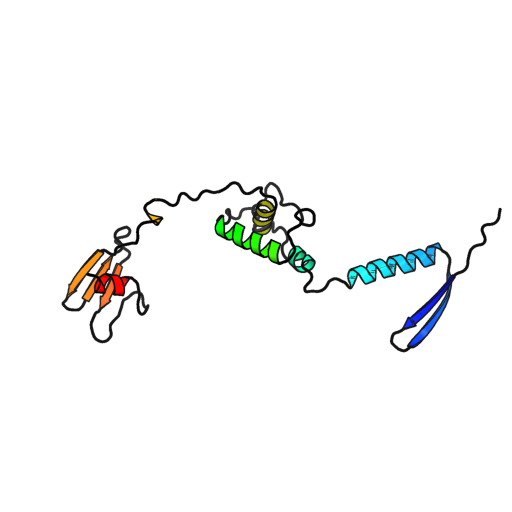ARG A 1 175 ? -15.017 -10.129 24.801 1.00 89.88 175 ARG A C 1
ATOM 1346 O O . ARG A 1 175 ? -14.838 -10.479 25.960 1.00 89.88 175 ARG A O 1
ATOM 1353 N N . ALA A 1 176 ? -15.392 -8.900 24.455 1.00 91.06 176 ALA A N 1
ATOM 1354 C CA . ALA A 1 176 ? -15.604 -7.819 25.407 1.00 91.06 176 ALA A CA 1
ATOM 1355 C C . ALA A 1 176 ? -16.744 -8.153 26.378 1.00 91.06 176 ALA A C 1
ATOM 1357 O O . ALA A 1 176 ? -16.543 -8.100 27.587 1.00 91.06 176 ALA A O 1
ATOM 1358 N N . VAL A 1 177 ? -17.886 -8.620 25.858 1.00 91.00 177 VAL A N 1
ATOM 1359 C CA . VAL A 1 177 ? -19.023 -9.069 26.681 1.00 91.00 177 VAL A CA 1
ATOM 1360 C C . VAL A 1 177 ? -18.675 -10.296 27.533 1.00 91.00 177 VAL A C 1
ATOM 1362 O O . VAL A 1 177 ? -19.118 -10.397 28.668 1.00 91.00 177 VAL A O 1
ATOM 1365 N N . LEU A 1 178 ? -17.878 -11.236 27.015 1.00 89.12 178 LEU A N 1
ATOM 1366 C CA . LEU A 1 178 ? -17.443 -12.418 27.775 1.00 89.12 178 LEU A CA 1
ATOM 1367 C C . LEU A 1 178 ? -16.367 -12.115 28.830 1.00 89.12 178 LEU A C 1
ATOM 1369 O O . LEU A 1 178 ? -16.112 -12.960 29.683 1.00 89.12 178 LEU A O 1
ATOM 1373 N N . SER A 1 179 ? -15.719 -10.952 28.748 1.00 83.06 179 SER A N 1
ATOM 1374 C CA . SER A 1 179 ? -14.685 -10.510 29.694 1.00 83.06 179 SER A CA 1
ATOM 1375 C C . SER A 1 179 ? -15.224 -9.543 30.755 1.00 83.06 179 SER A C 1
ATOM 1377 O O . SER A 1 179 ? -14.430 -9.022 31.537 1.00 83.06 179 SER A O 1
ATOM 1379 N N . THR A 1 180 ? -16.536 -9.271 30.747 1.00 76.00 180 THR A N 1
ATOM 1380 C CA . THR A 1 180 ? -17.230 -8.426 31.735 1.00 76.00 180 THR A CA 1
ATOM 1381 C C . THR A 1 180 ? -17.666 -9.255 32.938 1.00 76.00 180 THR A C 1
ATOM 1383 O O . THR A 1 180 ? -17.533 -8.748 34.073 1.00 76.00 180 THR A O 1
#

pLDDT: mean 78.17, std 15.55, range [38.16, 96.25]

Foldseek 3Di:
DDPDFDKDKDWDQDPVRDIDIDTRDGPVRVVVVVVVVVVVVVVVPPDCLQLVVVLVVLDADPVQQPPDQDAPVVLVVVLVVCVVNPNLPLVVHDAQDPRGDHPSNNNSCVSVVVDDDPPPPCDVVVVDPFQWDWDDPDPFKIKTARPVDRVDIKIWGRDVVTDIPVPDDPDPSNVNNVVD

Radius of gyration: 33.42 Å; chains: 1; bounding box: 81×44×85 Å

Sequence (180 aa):
MKEEKGSFTLLAILQSGVQAKVPNLSEVEVNAIFEAHAHYAEGKNKDPNSIESLASSMQHNPEQANLPPLPPDVLKKLSDLAKSVGLENAGDLVQAEPHCNCVYCQVVKALQGETAPIEEEVTDDDLKFKTWDIQQKNTKLYTATNPLDPNEYYTVFLGEPIGCTCGHKNCEHLRAVLST